Protein AF-A0A1V6IXW6-F1 (afdb_monomer_lite)

pLDDT: mean 71.67, std 11.71, range [44.78, 89.0]

Structure (mmCIF, N/CA/C/O backbone):
data_AF-A0A1V6IXW6-F1
#
_entry.id   AF-A0A1V6IXW6-F1
#
loop_
_atom_site.group_PDB
_atom_site.id
_atom_site.type_symbol
_atom_site.label_atom_id
_atom_site.label_alt_id
_atom_site.label_comp_id
_atom_site.label_asym_id
_atom_site.label_entity_id
_atom_site.label_seq_id
_atom_site.pdbx_PDB_ins_code
_atom_site.Cartn_x
_atom_site.Cartn_y
_atom_site.Cartn_z
_atom_site.occupancy
_atom_site.B_iso_or_equiv
_atom_site.auth_seq_id
_atom_site.auth_comp_id
_atom_site.auth_asym_id
_atom_site.auth_atom_id
_atom_site.pdbx_PDB_model_num
ATOM 1 N N . MET A 1 1 ? -4.779 10.510 18.960 1.00 44.78 1 MET A N 1
ATOM 2 C CA . MET A 1 1 ? -5.121 9.116 19.310 1.00 44.78 1 MET A CA 1
ATOM 3 C C . MET A 1 1 ? -4.708 8.256 18.142 1.00 44.78 1 MET A C 1
ATOM 5 O O . MET A 1 1 ? -5.311 8.374 17.084 1.00 44.78 1 MET A O 1
ATOM 9 N N . THR A 1 2 ? -3.646 7.488 18.328 1.00 48.91 2 THR A N 1
ATOM 10 C CA . THR A 1 2 ? -3.153 6.487 17.384 1.00 48.91 2 THR A CA 1
ATOM 11 C C . THR A 1 2 ? -4.155 5.340 17.410 1.00 48.91 2 THR A C 1
ATOM 13 O O . THR A 1 2 ? -4.373 4.706 18.445 1.00 48.91 2 THR A O 1
ATOM 16 N N . THR A 1 3 ? -4.944 5.205 16.348 1.00 54.25 3 THR A N 1
ATOM 17 C CA . THR A 1 3 ? -6.026 4.219 16.320 1.00 54.25 3 THR A CA 1
ATOM 18 C C . THR A 1 3 ? -5.417 2.824 16.283 1.00 54.25 3 THR A C 1
ATOM 20 O O . THR A 1 3 ? -4.399 2.622 15.638 1.00 54.25 3 THR A O 1
ATOM 23 N N . TRP A 1 4 ? -6.046 1.870 16.972 1.00 48.47 4 TRP A N 1
ATOM 24 C CA . TRP A 1 4 ? -5.693 0.442 17.087 1.00 48.47 4 TRP A CA 1
ATOM 25 C C . TRP A 1 4 ? -5.130 -0.222 15.810 1.00 48.47 4 TRP A C 1
ATOM 27 O O . TRP A 1 4 ? -4.352 -1.166 15.869 1.00 48.47 4 TRP A O 1
ATOM 37 N N . GLU A 1 5 ? -5.485 0.301 14.644 1.00 48.50 5 GLU A N 1
ATOM 38 C CA . GLU A 1 5 ? -4.998 -0.113 13.330 1.00 48.50 5 GLU A CA 1
ATOM 39 C C . GLU A 1 5 ? -3.502 0.203 13.087 1.00 48.50 5 GLU A C 1
ATOM 41 O O . GLU A 1 5 ? -2.839 -0.578 12.414 1.00 48.50 5 GLU A O 1
ATOM 46 N N . GLU A 1 6 ? -2.940 1.276 13.666 1.00 46.47 6 GLU A N 1
ATOM 47 C CA . GLU A 1 6 ? -1.483 1.548 13.688 1.00 46.47 6 GLU A CA 1
ATOM 48 C C . GLU A 1 6 ? -0.737 0.584 14.625 1.00 46.47 6 GLU A C 1
ATOM 50 O O . GLU A 1 6 ? 0.415 0.243 14.375 1.00 46.47 6 GLU A O 1
ATOM 55 N N . TYR A 1 7 ? -1.402 0.087 15.674 1.00 45.72 7 TYR A N 1
ATOM 56 C CA . TYR A 1 7 ? -0.845 -0.949 16.551 1.00 45.72 7 TYR A CA 1
ATOM 57 C C . TYR A 1 7 ? -0.818 -2.323 15.856 1.00 45.72 7 TYR A C 1
ATOM 59 O O . TYR A 1 7 ? 0.133 -3.077 16.016 1.00 45.72 7 TYR A O 1
ATOM 67 N N . LEU A 1 8 ? -1.813 -2.627 15.011 1.00 49.47 8 LEU A N 1
ATOM 68 C CA . LEU A 1 8 ? -1.840 -3.835 14.166 1.00 49.47 8 LEU A CA 1
ATOM 69 C C . LEU A 1 8 ? -0.802 -3.828 13.029 1.00 49.47 8 LEU A C 1
ATOM 71 O O . LEU A 1 8 ? -0.557 -4.871 12.426 1.00 49.47 8 LEU A O 1
ATOM 75 N N . ALA A 1 9 ? -0.217 -2.671 12.721 1.00 51.94 9 ALA A N 1
ATOM 76 C CA . ALA A 1 9 ? 0.814 -2.500 11.702 1.00 51.94 9 ALA A CA 1
ATOM 77 C C . ALA A 1 9 ? 2.249 -2.752 12.221 1.00 51.94 9 ALA A C 1
ATOM 79 O O . ALA A 1 9 ? 3.189 -2.571 11.448 1.00 51.94 9 ALA A O 1
ATOM 80 N N . ASP A 1 10 ? 2.425 -3.138 13.497 1.00 53.38 10 ASP A N 1
ATOM 81 C CA . ASP A 1 10 ? 3.727 -3.228 14.195 1.00 53.38 10 ASP A CA 1
ATOM 82 C C . ASP A 1 10 ? 4.546 -1.920 14.146 1.00 53.38 10 ASP A C 1
ATOM 84 O O . ASP A 1 10 ? 5.771 -1.908 14.290 1.00 53.38 10 ASP A O 1
ATOM 88 N N . THR A 1 11 ? 3.871 -0.786 13.957 1.00 51.62 11 THR A N 1
ATOM 89 C CA . THR A 1 11 ? 4.510 0.530 13.934 1.00 51.62 11 THR A CA 1
ATOM 90 C C . THR A 1 11 ? 4.423 1.199 15.299 1.00 51.62 11 THR A C 1
ATOM 92 O O . THR A 1 11 ? 3.342 1.297 15.877 1.00 51.62 11 THR A O 1
ATOM 95 N N . ASP A 1 12 ? 5.554 1.680 15.811 1.00 58.19 12 ASP A N 1
ATOM 96 C CA . ASP A 1 12 ? 5.633 2.502 17.016 1.00 58.19 12 ASP A CA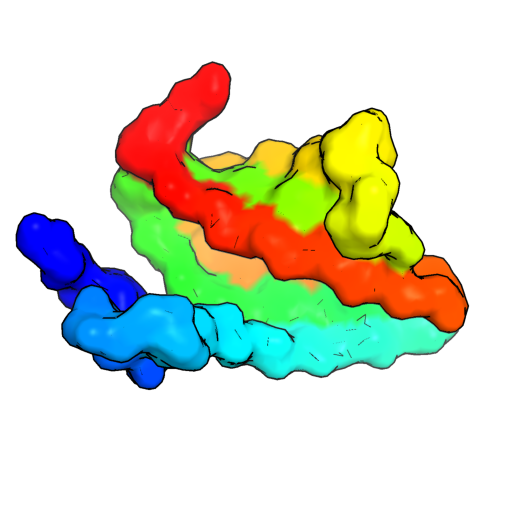 1
ATOM 97 C C . ASP A 1 12 ? 5.257 3.952 16.673 1.00 58.19 12 ASP A C 1
ATOM 99 O O . ASP A 1 12 ? 6.038 4.657 16.027 1.00 58.19 12 ASP A O 1
ATOM 103 N N . PRO A 1 13 ? 4.095 4.443 17.131 1.00 55.03 13 PRO A N 1
ATOM 104 C CA . PRO A 1 13 ? 3.651 5.792 16.814 1.00 55.03 13 PRO A CA 1
ATOM 105 C C . PRO A 1 13 ? 4.496 6.893 17.474 1.00 55.03 13 PRO A C 1
ATOM 107 O O . PRO A 1 13 ? 4.359 8.063 17.110 1.00 55.03 13 PRO A O 1
ATOM 110 N N . ALA A 1 14 ? 5.351 6.560 18.449 1.00 60.78 14 ALA A N 1
ATOM 111 C CA . ALA A 1 14 ? 6.299 7.497 19.050 1.00 60.78 14 ALA A CA 1
ATOM 112 C C . ALA A 1 14 ? 7.622 7.589 18.265 1.00 60.78 14 ALA A C 1
ATOM 114 O O . ALA A 1 14 ? 8.441 8.469 18.540 1.00 60.78 14 ALA A O 1
ATOM 115 N N . ASN A 1 15 ? 7.832 6.718 17.275 1.00 60.62 15 ASN A N 1
ATOM 116 C CA . ASN A 1 15 ? 9.048 6.657 16.482 1.00 60.62 15 ASN A CA 1
ATOM 117 C C . ASN A 1 15 ? 8.753 6.994 15.016 1.00 60.62 15 ASN A C 1
ATOM 119 O O . ASN A 1 15 ? 8.231 6.177 14.266 1.00 60.62 15 ASN A O 1
ATOM 123 N N . ALA A 1 16 ? 9.174 8.180 14.570 1.00 58.81 16 ALA A N 1
ATOM 124 C CA . ALA A 1 16 ? 8.980 8.632 13.188 1.00 58.81 16 ALA A CA 1
ATOM 125 C C . ALA A 1 16 ? 9.675 7.749 12.127 1.00 58.81 16 ALA A C 1
ATOM 127 O O . ALA A 1 16 ? 9.355 7.853 10.944 1.00 58.81 16 ALA A O 1
ATOM 128 N N . ALA A 1 17 ? 10.623 6.894 12.526 1.00 57.56 17 ALA A N 1
ATOM 129 C CA . ALA A 1 17 ? 11.254 5.908 11.649 1.00 57.56 17 ALA A CA 1
ATOM 130 C C . ALA A 1 17 ? 10.520 4.554 11.629 1.00 57.56 17 ALA A C 1
ATOM 132 O O . ALA A 1 17 ? 10.857 3.691 10.818 1.00 57.56 17 ALA A O 1
ATOM 133 N N . SER A 1 18 ? 9.528 4.349 12.501 1.00 58.91 18 SER A N 1
ATOM 134 C CA . SER A 1 18 ? 8.693 3.153 12.506 1.00 58.91 18 SER A CA 1
ATOM 135 C C . SER A 1 18 ? 7.580 3.310 11.473 1.00 58.91 18 SER A C 1
ATOM 137 O O . SER A 1 18 ? 6.532 3.901 11.720 1.00 58.91 18 SER A O 1
ATOM 139 N N . VAL A 1 19 ? 7.860 2.830 10.264 1.00 59.94 19 VAL A N 1
ATOM 140 C CA . VAL A 1 19 ? 6.949 2.890 9.119 1.00 59.94 19 VAL A CA 1
ATOM 141 C C . VAL A 1 19 ? 6.394 1.505 8.811 1.00 59.94 19 VAL A C 1
ATOM 143 O O . VAL A 1 19 ? 7.084 0.500 8.975 1.00 59.94 19 VAL A O 1
ATOM 146 N N . LEU A 1 20 ? 5.152 1.449 8.328 1.00 64.44 20 LEU A N 1
ATOM 147 C CA . LEU A 1 20 ? 4.530 0.202 7.891 1.00 64.44 20 LEU A CA 1
ATOM 148 C C . LEU A 1 20 ? 5.304 -0.349 6.685 1.00 64.44 20 LEU A C 1
ATOM 150 O O . LEU A 1 20 ? 5.248 0.212 5.589 1.00 64.44 20 LEU A O 1
ATOM 154 N N . ALA A 1 21 ? 6.012 -1.457 6.890 1.00 65.69 21 ALA A N 1
ATOM 155 C CA . ALA A 1 21 ? 6.684 -2.195 5.830 1.00 65.69 21 ALA A CA 1
ATOM 156 C C . ALA A 1 21 ? 5.761 -3.306 5.312 1.00 65.69 21 ALA A C 1
ATOM 158 O O . ALA A 1 21 ? 5.375 -4.208 6.053 1.00 65.69 21 ALA A O 1
ATOM 159 N N . LEU A 1 22 ? 5.409 -3.252 4.026 1.00 70.81 22 LEU A N 1
ATOM 160 C CA . LEU A 1 22 ? 4.580 -4.271 3.382 1.00 70.81 22 LEU A CA 1
ATOM 161 C C . LEU A 1 22 ? 5.452 -5.182 2.522 1.00 70.81 22 LEU A C 1
ATOM 163 O O . LEU A 1 22 ? 6.125 -4.723 1.601 1.00 70.81 22 LEU A O 1
ATOM 167 N N . ASN A 1 23 ? 5.399 -6.484 2.798 1.00 70.00 23 ASN A N 1
ATOM 168 C CA . ASN A 1 23 ? 6.000 -7.485 1.925 1.00 70.00 23 ASN A CA 1
ATOM 169 C C . ASN A 1 23 ? 5.059 -7.754 0.747 1.00 70.00 23 ASN A C 1
ATOM 171 O O . ASN A 1 23 ? 3.909 -8.160 0.926 1.00 70.00 23 ASN A O 1
ATOM 175 N N . GLY A 1 24 ? 5.556 -7.516 -0.463 1.00 75.38 24 GLY A N 1
ATOM 176 C CA . GLY A 1 24 ? 4.867 -7.829 -1.709 1.00 75.38 24 GLY A CA 1
ATOM 177 C C . GLY A 1 24 ? 5.614 -8.875 -2.524 1.00 75.38 24 GLY A C 1
ATOM 178 O O . GLY A 1 24 ? 6.783 -9.162 -2.276 1.00 75.38 24 GLY A O 1
ATOM 179 N N . TRP A 1 25 ? 4.946 -9.421 -3.534 1.00 81.06 25 TRP A N 1
ATOM 180 C CA . TRP A 1 25 ? 5.554 -10.298 -4.525 1.00 81.06 25 TRP A CA 1
ATOM 181 C C . TRP A 1 25 ? 5.432 -9.691 -5.920 1.00 81.06 25 TRP A C 1
ATOM 183 O O . TRP A 1 25 ? 4.369 -9.212 -6.322 1.00 81.06 25 TRP A O 1
ATOM 193 N N . PHE A 1 26 ? 6.540 -9.705 -6.660 1.00 80.50 26 PHE A N 1
ATOM 194 C CA . PHE A 1 26 ? 6.559 -9.354 -8.073 1.00 80.50 26 PHE A CA 1
ATOM 195 C C . PHE A 1 26 ? 6.309 -10.598 -8.915 1.00 80.50 26 PHE A C 1
ATOM 197 O O . PHE A 1 26 ? 6.931 -11.642 -8.726 1.00 80.50 26 PHE A O 1
ATOM 204 N N . SER A 1 27 ? 5.406 -10.464 -9.870 1.00 82.00 27 SER A N 1
ATOM 205 C CA . SER A 1 27 ? 5.085 -11.490 -10.840 1.00 82.00 27 SER A CA 1
ATOM 206 C C . SER A 1 27 ? 5.706 -11.137 -12.182 1.00 82.00 27 SER A C 1
ATOM 208 O O . SER A 1 27 ? 5.290 -10.181 -12.837 1.00 82.00 27 SER A O 1
ATOM 210 N N . ALA A 1 28 ? 6.696 -11.921 -12.603 1.00 78.94 28 ALA A N 1
ATOM 211 C CA . ALA A 1 28 ? 7.369 -11.717 -13.883 1.00 78.94 28 ALA A CA 1
ATOM 212 C C . ALA A 1 28 ? 6.476 -12.055 -15.092 1.00 78.94 28 ALA A C 1
ATOM 214 O O . ALA A 1 28 ? 6.684 -11.521 -16.177 1.00 78.94 28 ALA A O 1
ATOM 215 N N . SER A 1 29 ? 5.468 -12.918 -14.920 1.00 84.62 29 SER A N 1
ATOM 216 C CA . SER A 1 29 ? 4.581 -13.351 -16.008 1.00 84.62 29 SER A CA 1
ATOM 217 C C . SER A 1 29 ? 3.603 -12.263 -16.453 1.00 84.62 29 SER A C 1
ATOM 219 O O . SER A 1 29 ? 3.299 -12.162 -17.638 1.00 84.62 29 SER A O 1
ATOM 221 N N . ASP A 1 30 ? 3.131 -11.427 -15.528 1.00 83.06 30 ASP A N 1
ATOM 222 C CA . ASP A 1 30 ? 2.165 -10.359 -15.803 1.00 83.06 30 ASP A CA 1
ATOM 223 C C . ASP A 1 30 ? 2.647 -8.965 -15.377 1.00 83.06 30 ASP A C 1
ATOM 225 O O . ASP A 1 30 ? 1.864 -8.016 -15.396 1.00 83.06 30 ASP A O 1
ATOM 229 N N . HIS A 1 31 ? 3.937 -8.841 -15.043 1.00 77.25 31 HIS A N 1
ATOM 230 C CA . HIS A 1 31 ? 4.620 -7.593 -14.691 1.00 77.25 31 HIS A CA 1
ATOM 231 C C . HIS A 1 31 ? 3.863 -6.794 -13.631 1.00 77.25 31 HIS A C 1
ATOM 233 O O . HIS A 1 31 ? 3.611 -5.596 -13.774 1.00 77.25 31 HIS A O 1
ATOM 239 N N . ARG A 1 32 ? 3.448 -7.473 -12.561 1.00 79.44 32 ARG A N 1
ATOM 240 C CA . ARG A 1 32 ? 2.637 -6.882 -11.494 1.00 79.44 32 ARG A CA 1
ATOM 241 C C . ARG A 1 32 ? 3.233 -7.161 -10.134 1.00 79.44 32 ARG A C 1
ATOM 243 O O . ARG A 1 32 ? 3.604 -8.291 -9.828 1.00 79.44 32 ARG A O 1
ATOM 250 N N . ILE A 1 33 ? 3.271 -6.128 -9.306 1.00 77.62 33 ILE A N 1
ATOM 251 C CA . ILE A 1 33 ? 3.572 -6.269 -7.886 1.00 77.62 33 ILE A CA 1
ATOM 252 C C . ILE A 1 33 ? 2.245 -6.382 -7.142 1.00 77.62 33 ILE A C 1
ATOM 254 O O . ILE A 1 33 ? 1.314 -5.607 -7.392 1.00 77.62 33 ILE A O 1
ATOM 258 N N . ARG A 1 34 ? 2.169 -7.353 -6.234 1.00 83.12 34 ARG A N 1
ATOM 259 C CA . ARG A 1 34 ? 1.011 -7.598 -5.379 1.00 83.12 34 ARG A CA 1
ATOM 260 C C . ARG A 1 34 ? 1.414 -7.608 -3.926 1.00 83.12 34 ARG A C 1
ATOM 262 O O . ARG A 1 34 ? 2.418 -8.209 -3.563 1.00 83.12 34 ARG A O 1
ATOM 269 N N . PHE A 1 35 ? 0.601 -6.987 -3.094 1.00 79.44 35 PHE A N 1
ATOM 270 C CA . PHE A 1 35 ? 0.790 -6.987 -1.654 1.00 79.44 35 PHE A CA 1
ATOM 271 C C . PHE A 1 35 ? -0.568 -6.892 -0.971 1.00 79.44 35 PHE A C 1
ATOM 273 O O . PHE A 1 35 ? -1.542 -6.395 -1.546 1.00 79.44 35 PHE A O 1
ATOM 280 N N . SER A 1 36 ? -0.618 -7.404 0.250 1.00 80.38 36 SER A N 1
ATOM 281 C CA . SER A 1 36 ? -1.798 -7.389 1.101 1.00 80.38 36 SER A CA 1
ATOM 282 C C . SER A 1 36 ? -1.474 -6.689 2.404 1.00 80.38 36 SER A C 1
ATOM 284 O O . SER A 1 36 ? -0.368 -6.831 2.925 1.00 80.38 36 SER A O 1
ATOM 286 N N . PHE A 1 37 ? -2.448 -5.975 2.945 1.00 75.56 37 PHE A N 1
ATOM 287 C CA . PHE A 1 37 ? -2.316 -5.311 4.232 1.00 75.56 37 PHE A CA 1
ATOM 288 C C . PHE A 1 37 ? -3.666 -5.333 4.963 1.00 75.56 37 PHE A C 1
ATOM 290 O O . PHE A 1 37 ? -4.716 -5.373 4.311 1.00 75.56 37 PHE A O 1
ATOM 297 N N . PRO A 1 38 ? -3.673 -5.327 6.305 1.00 74.50 38 PRO A N 1
ATOM 298 C CA . PRO A 1 38 ? -4.899 -5.142 7.067 1.00 74.50 38 PRO A CA 1
ATOM 299 C C . PRO A 1 38 ? -5.531 -3.786 6.733 1.00 74.50 38 PRO A C 1
ATOM 301 O O . PRO A 1 38 ? -4.914 -2.741 6.925 1.00 74.50 38 PRO A O 1
ATOM 304 N N . ALA A 1 39 ? -6.765 -3.802 6.229 1.00 75.19 39 ALA A N 1
ATOM 305 C CA . ALA A 1 39 ? -7.500 -2.597 5.865 1.00 75.19 39 ALA A CA 1
ATOM 306 C C . ALA A 1 39 ? -8.728 -2.423 6.765 1.00 75.19 39 ALA A C 1
ATOM 308 O O . ALA A 1 39 ? -9.489 -3.366 6.990 1.00 75.19 39 ALA A O 1
ATOM 309 N N . SER A 1 40 ? -8.930 -1.203 7.255 1.00 76.69 40 SER A N 1
ATOM 310 C CA . SER A 1 40 ? -10.104 -0.817 8.034 1.00 76.69 40 SER A CA 1
ATOM 311 C C . SER A 1 40 ? -11.247 -0.422 7.108 1.00 76.69 40 SER A C 1
ATOM 313 O O . SER A 1 40 ? -11.062 0.389 6.199 1.00 76.69 40 SER A O 1
ATOM 315 N N . THR A 1 41 ? -12.448 -0.941 7.359 1.00 82.31 41 THR A N 1
ATOM 316 C CA . THR A 1 41 ? -13.647 -0.596 6.576 1.00 82.31 41 THR A CA 1
ATOM 317 C C . THR A 1 41 ? -14.072 0.864 6.741 1.00 82.31 41 THR A C 1
ATOM 319 O O . THR A 1 41 ? -14.768 1.396 5.881 1.00 82.31 41 THR A O 1
ATOM 322 N N . GLY A 1 42 ? -13.616 1.538 7.803 1.00 78.44 42 GLY A N 1
ATOM 323 C CA . GLY A 1 42 ? -13.863 2.961 8.056 1.00 78.44 42 GLY A CA 1
ATOM 324 C C . GLY A 1 42 ? -12.839 3.909 7.423 1.00 78.44 42 GLY A C 1
ATOM 325 O O . GLY A 1 42 ? -12.836 5.097 7.744 1.00 78.44 42 GLY A O 1
ATOM 326 N N . ARG A 1 43 ? -11.934 3.408 6.572 1.00 80.56 43 ARG A N 1
ATOM 327 C CA . ARG A 1 43 ? -10.874 4.206 5.940 1.00 80.56 43 ARG A CA 1
ATOM 328 C C . ARG A 1 43 ? -10.910 4.067 4.425 1.00 80.56 43 ARG A C 1
ATOM 330 O O . ARG A 1 43 ? -11.077 2.971 3.895 1.00 80.56 43 ARG A O 1
ATOM 337 N N . PHE A 1 44 ? -10.706 5.182 3.736 1.00 83.12 44 PHE A N 1
ATOM 338 C CA . PHE A 1 44 ? -10.469 5.223 2.301 1.00 83.12 44 PHE A CA 1
ATOM 339 C C . PHE A 1 44 ? -8.968 5.157 2.027 1.00 83.12 44 PHE A C 1
ATOM 341 O O . PHE A 1 44 ? -8.194 5.926 2.607 1.00 83.12 44 PHE A O 1
ATOM 348 N N . TYR A 1 45 ? -8.564 4.263 1.130 1.00 85.69 45 TYR A N 1
ATOM 349 C CA . TYR A 1 45 ? -7.168 4.020 0.799 1.00 85.69 45 TYR A CA 1
ATOM 350 C C . TYR A 1 45 ? -6.808 4.560 -0.586 1.00 85.69 45 TYR A C 1
ATOM 352 O O . TYR A 1 45 ? -7.531 4.378 -1.570 1.00 85.69 45 TYR A O 1
ATOM 360 N N . ARG A 1 46 ? -5.639 5.198 -0.670 1.00 87.44 46 ARG A N 1
ATOM 361 C CA . ARG A 1 46 ? -5.027 5.669 -1.918 1.00 87.44 46 ARG A CA 1
ATOM 362 C C . ARG A 1 46 ? -3.583 5.199 -1.980 1.00 87.44 46 ARG A C 1
ATOM 364 O O . ARG A 1 46 ? -2.834 5.387 -1.024 1.00 87.44 46 ARG A O 1
ATOM 371 N N . LEU A 1 47 ? -3.191 4.629 -3.114 1.00 86.12 47 LEU A N 1
ATOM 372 C CA . LEU A 1 47 ? -1.792 4.340 -3.407 1.00 86.12 47 LEU A CA 1
ATOM 373 C C . LEU A 1 47 ? -1.203 5.511 -4.185 1.00 86.12 47 LEU A C 1
ATOM 375 O O . LEU A 1 47 ? -1.639 5.778 -5.300 1.00 86.12 47 LEU A O 1
ATOM 379 N N . GLU A 1 48 ? -0.216 6.182 -3.614 1.00 86.12 48 GLU A N 1
ATOM 380 C CA . GLU A 1 48 ? 0.650 7.135 -4.307 1.00 86.12 48 GLU A CA 1
ATOM 381 C C . GLU A 1 48 ? 1.918 6.407 -4.745 1.00 86.12 48 GLU A C 1
ATOM 383 O O . GLU A 1 48 ? 2.457 5.592 -3.995 1.00 86.12 48 GLU A O 1
ATOM 388 N N . TYR A 1 49 ? 2.399 6.672 -5.954 1.00 80.75 49 TYR A N 1
ATOM 389 C CA . TYR A 1 49 ? 3.594 6.027 -6.473 1.00 80.75 49 TYR A CA 1
ATOM 390 C C . TYR A 1 49 ? 4.361 6.902 -7.463 1.00 80.75 49 TYR A C 1
ATOM 392 O O . TYR A 1 49 ? 3.785 7.706 -8.200 1.00 80.75 49 TYR A O 1
ATOM 400 N N . CYS A 1 50 ? 5.676 6.712 -7.511 1.00 79.50 50 CYS A N 1
ATOM 401 C CA . CYS A 1 50 ? 6.550 7.319 -8.508 1.00 79.50 50 CYS A CA 1
ATOM 402 C C . CYS A 1 50 ? 7.741 6.408 -8.835 1.00 79.50 50 CYS A C 1
ATOM 404 O O . CYS A 1 50 ? 8.062 5.474 -8.100 1.00 79.50 50 CYS A O 1
ATOM 406 N N . THR A 1 51 ? 8.429 6.709 -9.934 1.00 78.19 51 THR A N 1
ATOM 407 C CA . THR A 1 51 ? 9.695 6.061 -10.321 1.00 78.19 51 THR A CA 1
ATOM 408 C C . THR A 1 51 ? 10.926 6.896 -9.952 1.00 78.19 51 THR A C 1
ATOM 410 O O . THR A 1 51 ? 12.050 6.512 -10.258 1.00 78.19 51 THR A O 1
ATOM 413 N N . ASN A 1 52 ? 10.734 8.070 -9.339 1.00 75.56 52 ASN A N 1
ATOM 414 C CA . ASN A 1 52 ? 11.808 8.968 -8.921 1.00 75.56 52 ASN A CA 1
ATOM 415 C C . ASN A 1 52 ? 11.401 9.746 -7.654 1.00 75.56 52 ASN A C 1
ATOM 417 O O . ASN A 1 52 ? 10.491 10.569 -7.706 1.00 75.56 52 ASN A O 1
ATOM 421 N N . LEU A 1 53 ? 12.095 9.507 -6.533 1.00 68.81 53 LEU A N 1
ATOM 422 C CA . LEU A 1 53 ? 11.844 10.184 -5.250 1.00 68.81 53 LEU A CA 1
ATOM 423 C C . LEU A 1 53 ? 12.183 11.677 -5.256 1.00 68.81 53 LEU A C 1
ATOM 425 O O . LEU A 1 53 ? 11.583 12.436 -4.501 1.00 68.81 53 LEU A O 1
ATOM 429 N N . THR A 1 54 ? 13.156 12.105 -6.063 1.00 75.44 54 THR A N 1
ATOM 430 C CA . THR A 1 54 ? 13.621 13.501 -6.063 1.00 75.44 54 THR A CA 1
ATOM 431 C C . THR A 1 54 ? 12.785 14.394 -6.974 1.00 75.44 54 THR A C 1
ATOM 433 O O . THR A 1 54 ? 12.867 15.616 -6.878 1.00 75.44 54 THR A O 1
ATOM 436 N N . ASN A 1 55 ? 11.945 13.800 -7.827 1.00 67.25 55 ASN A N 1
ATOM 437 C CA . ASN A 1 55 ? 11.022 14.512 -8.699 1.00 67.25 55 ASN A CA 1
ATOM 438 C C . ASN A 1 55 ? 9.578 14.352 -8.196 1.00 67.25 55 ASN A C 1
ATOM 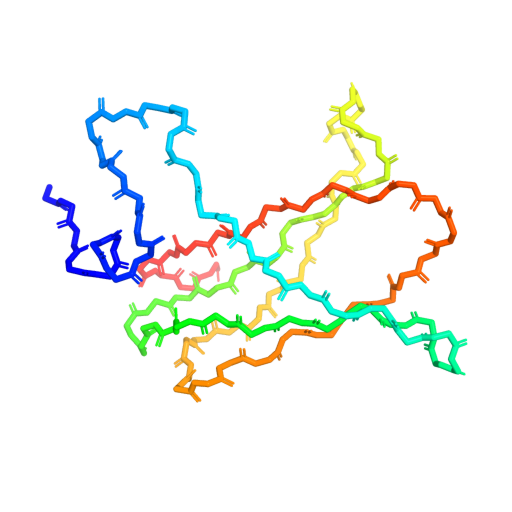440 O O . ASN A 1 55 ? 8.838 13.461 -8.616 1.00 67.25 55 ASN A O 1
ATOM 444 N N . THR A 1 56 ? 9.172 15.251 -7.302 1.00 59.09 56 THR A N 1
ATOM 445 C CA . THR A 1 56 ? 7.832 15.282 -6.693 1.00 59.09 56 THR A CA 1
ATOM 446 C C . THR A 1 56 ? 6.710 15.605 -7.683 1.00 59.09 56 THR A C 1
ATOM 448 O O . THR A 1 56 ? 5.545 15.361 -7.382 1.00 59.09 56 THR A O 1
ATOM 451 N N . THR A 1 57 ? 7.030 16.106 -8.880 1.00 64.19 57 THR A N 1
ATOM 452 C CA . THR A 1 57 ? 6.044 16.425 -9.925 1.00 64.19 57 THR A CA 1
ATOM 453 C C . THR A 1 57 ? 5.535 15.178 -10.662 1.00 64.19 57 THR A C 1
ATOM 455 O O . THR A 1 57 ? 4.554 15.261 -11.394 1.00 64.19 57 THR A O 1
ATOM 458 N N . GLY A 1 58 ? 6.177 14.019 -10.467 1.00 67.31 58 GLY A N 1
ATOM 459 C CA . GLY A 1 58 ? 5.835 12.747 -11.118 1.00 67.31 58 GLY A CA 1
ATOM 460 C C . GLY A 1 58 ? 5.041 11.760 -10.256 1.00 67.31 58 GLY A C 1
ATOM 461 O O . GLY A 1 58 ? 4.965 10.582 -10.610 1.00 67.31 58 GLY A O 1
ATOM 462 N N . VAL A 1 59 ? 4.493 12.187 -9.113 1.00 79.06 59 VAL A N 1
ATOM 463 C CA . VAL A 1 59 ? 3.719 11.294 -8.236 1.00 79.06 59 VAL A CA 1
ATOM 464 C C . VAL A 1 59 ? 2.342 11.042 -8.846 1.00 79.06 59 VAL A C 1
ATOM 466 O O . VAL A 1 59 ? 1.505 11.937 -8.935 1.00 79.06 59 VAL A O 1
ATOM 469 N N . THR A 1 60 ? 2.110 9.800 -9.263 1.00 84.06 60 THR A N 1
ATOM 470 C CA . THR A 1 60 ? 0.800 9.319 -9.714 1.00 84.06 60 THR A CA 1
ATOM 471 C C . THR A 1 60 ? 0.074 8.675 -8.539 1.00 84.06 60 THR A C 1
ATOM 473 O O . THR A 1 60 ? 0.702 8.239 -7.574 1.00 84.06 60 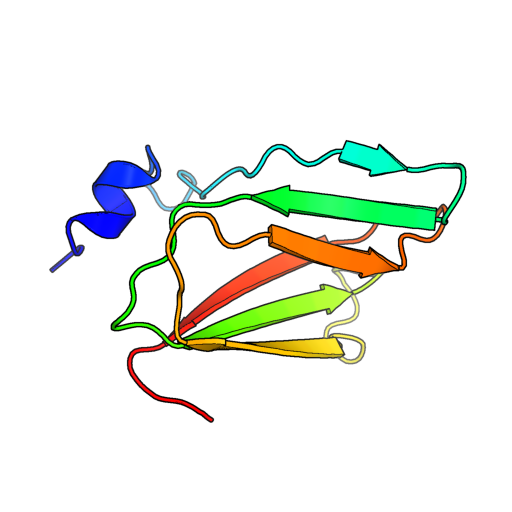THR A O 1
ATOM 476 N N . TYR A 1 61 ? -1.254 8.610 -8.594 1.00 85.69 61 TYR A N 1
ATOM 477 C CA . TYR A 1 61 ? -2.032 7.929 -7.572 1.00 85.69 61 TYR A CA 1
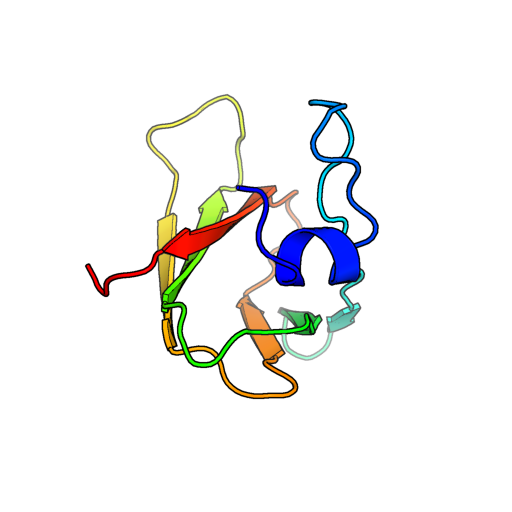ATOM 478 C C . TYR A 1 61 ? -3.153 7.074 -8.152 1.00 85.69 61 TYR A C 1
ATOM 480 O O . TYR A 1 61 ? -3.697 7.359 -9.216 1.00 85.69 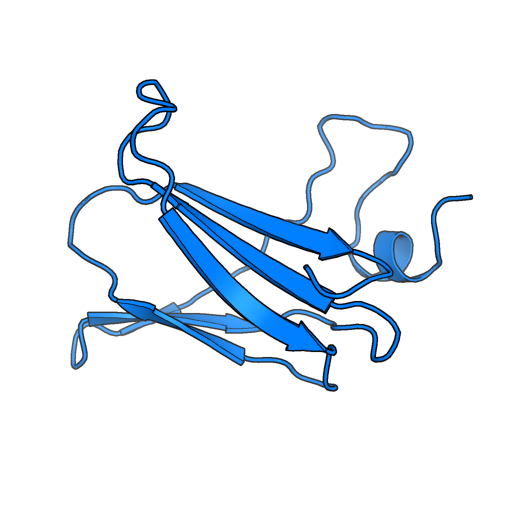61 TYR A O 1
ATOM 488 N N . SER A 1 62 ? -3.519 6.039 -7.399 1.00 84.88 62 SER A N 1
ATOM 489 C CA . SER A 1 62 ? -4.693 5.208 -7.634 1.00 84.88 62 SER A CA 1
ATOM 490 C C . SER A 1 62 ? -5.560 5.199 -6.384 1.00 84.88 62 SER A C 1
ATOM 492 O O . SER A 1 62 ? -5.104 4.834 -5.297 1.00 84.88 62 SER A O 1
ATOM 494 N N . ASN A 1 63 ? -6.822 5.584 -6.542 1.00 89.00 63 ASN A N 1
ATOM 495 C CA . ASN A 1 63 ? -7.828 5.453 -5.497 1.00 89.00 63 ASN A CA 1
ATOM 496 C C . ASN A 1 63 ? -8.236 3.986 -5.392 1.00 89.00 63 ASN A C 1
ATOM 498 O O . ASN A 1 63 ? -8.715 3.403 -6.362 1.00 89.00 63 ASN A O 1
ATOM 502 N N . LEU A 1 64 ? -8.010 3.389 -4.227 1.00 85.56 64 LEU A N 1
ATOM 503 C CA . LEU A 1 64 ? -8.250 1.967 -4.005 1.00 85.56 64 LEU A CA 1
ATOM 504 C C . LEU A 1 64 ? -9.638 1.699 -3.412 1.00 85.56 64 LEU A C 1
ATOM 506 O O . LEU A 1 64 ? -10.120 0.573 -3.476 1.00 85.56 64 LEU A O 1
ATOM 510 N N . GLY A 1 65 ? -10.279 2.735 -2.865 1.00 88.19 65 GLY A N 1
ATOM 511 C CA . GLY A 1 65 ? -11.611 2.651 -2.278 1.00 88.19 65 GLY A CA 1
ATOM 512 C C . GLY A 1 65 ? -11.594 2.517 -0.759 1.00 88.19 65 GLY A C 1
ATOM 513 O O . GLY A 1 65 ? -10.563 2.675 -0.104 1.00 88.19 65 GLY A O 1
ATOM 514 N N . TRP A 1 66 ? -12.772 2.248 -0.201 1.00 85.25 66 TRP A N 1
ATOM 515 C CA . TRP A 1 66 ? -12.932 1.912 1.212 1.00 85.25 66 TRP A CA 1
ATOM 516 C C . TRP A 1 66 ? -12.281 0.566 1.522 1.00 85.25 66 TRP A C 1
ATOM 518 O O . TRP A 1 66 ? -12.308 -0.344 0.692 1.00 85.25 66 TRP A O 1
ATOM 528 N N . GLY A 1 67 ? -11.691 0.442 2.709 1.00 80.44 67 GLY A N 1
ATOM 529 C CA . GLY A 1 67 ? -11.019 -0.784 3.110 1.00 80.44 67 GLY A CA 1
ATOM 530 C C . GLY A 1 67 ? -11.962 -1.983 3.136 1.00 80.44 67 GLY A C 1
ATOM 531 O O . GLY A 1 67 ? -13.115 -1.903 3.556 1.00 80.44 67 GLY A O 1
ATOM 532 N N . THR A 1 68 ? -11.440 -3.125 2.712 1.00 81.44 68 THR A N 1
ATOM 533 C CA . THR A 1 68 ? -12.104 -4.425 2.817 1.00 81.44 68 THR A CA 1
ATOM 534 C C . THR A 1 68 ? -11.159 -5.404 3.508 1.00 81.44 68 THR A C 1
ATOM 536 O O . THR A 1 68 ? -9.956 -5.352 3.236 1.00 81.44 68 THR A O 1
ATOM 539 N N . PRO A 1 69 ? -11.647 -6.325 4.358 1.00 75.56 69 PRO A N 1
ATOM 540 C CA . PRO A 1 69 ? -10.793 -7.346 4.961 1.00 75.56 69 PRO A CA 1
ATOM 541 C C . PRO A 1 69 ? -9.966 -8.095 3.903 1.00 75.56 69 PRO A C 1
ATOM 543 O O . PRO A 1 69 ? -10.517 -8.575 2.915 1.00 75.56 69 PRO A O 1
ATOM 546 N N . GLY A 1 70 ? -8.645 -8.178 4.099 1.00 68.69 70 GLY A N 1
ATOM 547 C CA . GLY A 1 70 ? -7.737 -8.871 3.175 1.00 68.69 70 GLY A CA 1
ATOM 548 C C . GLY A 1 70 ? -7.474 -8.139 1.855 1.00 68.69 70 GLY A C 1
ATOM 549 O O . GLY A 1 70 ? -7.271 -8.787 0.831 1.00 68.69 70 GLY A O 1
ATOM 550 N N . MET A 1 71 ? -7.496 -6.804 1.855 1.00 75.69 71 MET A N 1
ATOM 551 C CA . MET A 1 71 ? -7.294 -5.993 0.654 1.00 75.69 71 MET A CA 1
ATOM 552 C C . MET A 1 71 ? -5.986 -6.345 -0.074 1.00 75.69 71 MET A C 1
ATOM 554 O O . MET A 1 71 ? -4.906 -6.314 0.516 1.00 75.69 71 MET A O 1
ATOM 558 N N . VAL A 1 72 ? -6.094 -6.650 -1.372 1.00 75.06 72 VAL A N 1
ATOM 559 C CA . VAL A 1 72 ? -4.958 -6.927 -2.263 1.00 75.06 72 VAL A CA 1
ATOM 560 C C . VAL A 1 72 ? -4.846 -5.811 -3.285 1.00 75.06 72 VAL A C 1
ATOM 562 O O . VAL A 1 72 ? -5.788 -5.541 -4.030 1.00 75.06 72 VAL A O 1
ATOM 565 N N . ILE A 1 73 ? -3.671 -5.193 -3.358 1.00 74.19 73 ILE A N 1
ATOM 566 C CA . ILE A 1 73 ? -3.378 -4.175 -4.365 1.00 74.19 73 ILE A CA 1
ATOM 567 C C . ILE A 1 73 ? -2.501 -4.793 -5.443 1.00 74.19 73 ILE A C 1
ATOM 569 O O . ILE A 1 73 ? -1.544 -5.504 -5.145 1.00 74.19 73 ILE A O 1
ATOM 573 N N . THR A 1 74 ? -2.833 -4.507 -6.700 1.00 66.25 74 THR A N 1
ATOM 574 C CA . THR A 1 74 ? -2.048 -4.911 -7.867 1.00 66.25 74 THR A CA 1
ATOM 575 C C . THR A 1 74 ? -1.696 -3.671 -8.676 1.00 66.25 74 THR A C 1
ATOM 577 O O . THR A 1 74 ? -2.595 -2.944 -9.093 1.00 66.25 74 THR A O 1
ATOM 580 N N . ASN A 1 75 ? -0.409 -3.435 -8.918 1.00 67.38 75 ASN A N 1
ATOM 581 C CA . ASN A 1 75 ? 0.065 -2.314 -9.735 1.00 67.38 75 ASN A CA 1
A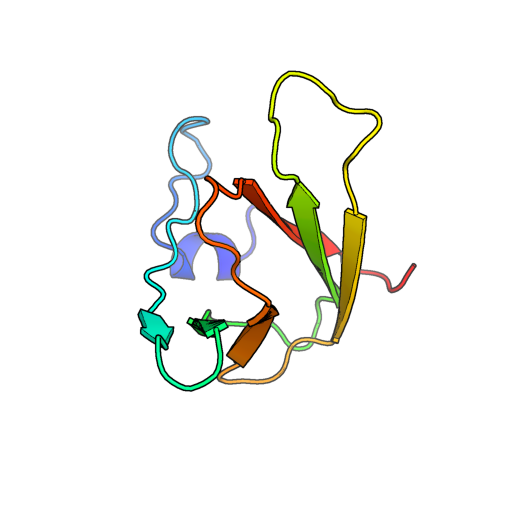TOM 582 C C . ASN A 1 75 ? 1.007 -2.849 -10.829 1.00 67.38 75 ASN A C 1
ATOM 584 O O . ASN A 1 75 ? 1.778 -3.772 -10.530 1.00 67.38 75 ASN A O 1
ATOM 588 N N . PRO A 1 76 ? 0.952 -2.350 -12.083 1.00 63.78 76 PRO A N 1
ATOM 589 C CA . PRO A 1 76 ? 2.020 -2.591 -13.050 1.00 63.78 76 PRO A CA 1
ATOM 590 C C . PRO A 1 76 ? 3.393 -2.263 -12.446 1.00 63.78 76 PRO A C 1
ATOM 592 O O . PRO A 1 76 ? 3.665 -1.134 -12.051 1.00 63.78 76 PRO A O 1
ATOM 595 N N . GLY A 1 77 ? 4.262 -3.267 -12.370 1.00 58.78 77 GLY A N 1
ATOM 596 C CA . GLY A 1 77 ? 5.664 -3.112 -12.007 1.00 58.78 77 GLY A CA 1
ATOM 597 C C . GLY A 1 77 ? 6.511 -3.089 -13.274 1.00 58.78 77 GLY A C 1
ATOM 598 O O . GLY A 1 77 ? 6.502 -4.051 -14.040 1.00 58.78 77 GLY A O 1
ATOM 599 N N . THR A 1 78 ? 7.245 -2.004 -13.506 1.00 59.59 78 THR A N 1
ATOM 600 C CA . THR A 1 78 ? 8.320 -1.981 -14.514 1.00 59.59 78 THR A CA 1
ATOM 601 C C . THR A 1 78 ? 9.658 -2.314 -13.853 1.00 59.59 78 THR A C 1
ATOM 603 O O . THR A 1 78 ? 9.770 -2.276 -12.632 1.00 59.59 78 THR A O 1
ATOM 606 N N . SER A 1 79 ? 10.691 -2.629 -14.639 1.00 58.75 79 SER A N 1
ATOM 607 C CA . SER A 1 79 ? 12.029 -3.006 -14.144 1.00 58.75 79 SER A CA 1
ATOM 608 C C . SER A 1 79 ? 12.787 -1.899 -13.392 1.00 58.75 79 SER A C 1
ATOM 610 O O . SER A 1 79 ? 13.912 -2.125 -12.955 1.00 58.75 79 SER A O 1
ATOM 612 N N . ASN A 1 80 ? 12.215 -0.699 -13.274 1.00 64.31 80 ASN A N 1
ATOM 613 C CA . ASN A 1 80 ? 12.814 0.420 -12.550 1.00 64.31 80 ASN A CA 1
ATOM 614 C C . ASN A 1 80 ? 12.433 0.373 -11.066 1.00 64.31 80 ASN A C 1
ATOM 616 O O . ASN A 1 80 ? 11.463 -0.274 -10.684 1.00 64.31 80 ASN A O 1
ATOM 620 N N . ALA A 1 81 ? 13.172 1.091 -10.220 1.00 68.12 81 ALA A N 1
ATOM 621 C CA . ALA A 1 81 ? 12.784 1.252 -8.824 1.00 68.12 81 ALA A CA 1
ATOM 622 C C . ALA A 1 81 ? 11.483 2.065 -8.741 1.00 68.12 81 ALA A C 1
ATOM 624 O O . ALA A 1 81 ? 11.395 3.162 -9.298 1.00 68.12 81 ALA A O 1
ATOM 625 N N . TRP A 1 82 ? 10.480 1.528 -8.048 1.00 73.88 82 TRP A N 1
ATOM 626 C CA . TRP A 1 82 ? 9.274 2.268 -7.707 1.00 73.88 82 TRP A CA 1
ATOM 627 C C . TRP A 1 82 ? 9.245 2.581 -6.217 1.00 73.88 82 TRP A C 1
ATOM 629 O O . TRP A 1 82 ? 9.640 1.765 -5.385 1.00 73.88 82 TRP A O 1
ATOM 639 N N . PHE A 1 83 ? 8.718 3.755 -5.896 1.00 76.19 83 PHE A N 1
ATOM 640 C CA . PHE A 1 83 ? 8.551 4.238 -4.535 1.00 76.19 83 PHE A CA 1
ATOM 641 C C . PHE A 1 83 ? 7.086 4.519 -4.292 1.00 76.19 83 PHE A C 1
ATOM 643 O O . PHE A 1 83 ? 6.453 5.226 -5.080 1.00 76.19 83 PHE A O 1
ATOM 650 N N . TRP A 1 84 ? 6.541 3.927 -3.238 1.00 77.81 84 TRP A N 1
ATOM 651 C CA . TRP A 1 84 ? 5.109 3.910 -2.988 1.00 77.81 84 TRP A CA 1
ATOM 652 C C . TRP A 1 84 ? 4.794 4.447 -1.603 1.00 77.81 84 TRP A C 1
ATOM 654 O O . TRP A 1 84 ? 5.555 4.244 -0.659 1.00 77.81 84 TRP A O 1
ATOM 664 N N . ILE A 1 85 ? 3.636 5.084 -1.482 1.00 79.75 85 ILE A N 1
ATOM 665 C CA . ILE A 1 85 ? 3.062 5.507 -0.211 1.00 79.75 85 ILE A CA 1
ATOM 666 C C . ILE A 1 85 ? 1.600 5.080 -0.201 1.00 79.75 85 ILE A C 1
ATOM 668 O O . ILE A 1 85 ? 0.822 5.445 -1.083 1.00 79.75 85 ILE A O 1
ATOM 672 N N . LEU A 1 86 ? 1.212 4.320 0.817 1.00 81.38 86 LEU A N 1
ATOM 673 C CA . LEU A 1 86 ? -0.188 4.026 1.081 1.00 81.38 86 LEU A CA 1
ATOM 674 C C . LEU A 1 86 ? -0.748 5.102 2.017 1.00 81.38 86 LEU A C 1
ATOM 676 O O . LEU A 1 86 ? -0.267 5.276 3.135 1.00 81.38 86 LEU A O 1
ATOM 680 N N . ARG A 1 87 ? -1.766 5.834 1.562 1.00 84.00 87 ARG A N 1
ATOM 681 C CA . ARG A 1 87 ? -2.489 6.823 2.370 1.00 84.00 87 ARG A CA 1
ATOM 682 C C . ARG A 1 87 ? -3.814 6.239 2.832 1.00 84.00 87 ARG A C 1
ATOM 684 O O . ARG A 1 87 ? -4.549 5.683 2.018 1.00 84.00 87 ARG A O 1
ATOM 691 N N . ALA A 1 88 ? -4.136 6.444 4.103 1.00 81.75 88 ALA A N 1
ATOM 692 C CA . ALA A 1 88 ? -5.452 6.182 4.668 1.00 81.75 88 ALA A CA 1
ATOM 693 C C . ALA A 1 88 ? -6.101 7.508 5.083 1.00 81.75 88 ALA A C 1
ATOM 695 O O . ALA A 1 88 ? -5.462 8.347 5.718 1.00 81.75 88 ALA A O 1
ATOM 696 N N . SER A 1 89 ? -7.370 7.696 4.735 1.00 74.81 89 SER A N 1
ATOM 697 C CA . SER A 1 89 ? -8.153 8.889 5.068 1.00 74.81 89 SER A CA 1
ATOM 698 C C . SER A 1 89 ? -9.497 8.481 5.673 1.00 74.81 89 SER A C 1
ATOM 700 O O . SER A 1 89 ? -10.051 7.458 5.271 1.00 74.81 89 SER A O 1
ATOM 702 N N . PRO A 1 90 ? -10.058 9.243 6.631 1.00 75.12 90 PRO A N 1
ATOM 703 C CA . PRO A 1 90 ? -11.433 9.028 7.085 1.00 75.12 90 PRO A CA 1
ATOM 704 C C . PRO A 1 90 ? -12.479 9.358 6.007 1.00 75.12 90 PRO A C 1
ATOM 706 O O . PRO A 1 90 ? -13.617 8.926 6.127 1.00 75.12 90 PRO A O 1
ATOM 709 N N . ASN A 1 91 ? -12.101 10.104 4.964 1.00 76.56 91 ASN A N 1
ATOM 710 C CA . ASN A 1 91 ? -12.999 10.556 3.904 1.00 76.56 91 ASN A CA 1
ATOM 711 C C . ASN A 1 91 ? -12.472 10.142 2.526 1.00 76.56 91 ASN A C 1
ATOM 713 O O . ASN A 1 91 ? -11.257 10.160 2.294 1.00 76.56 91 ASN A O 1
ATOM 717 N N . ALA A 1 92 ? -13.389 9.825 1.611 1.00 75.69 92 ALA A N 1
ATOM 718 C CA . ALA A 1 92 ? -13.081 9.742 0.188 1.00 75.69 92 ALA A CA 1
ATOM 719 C C . ALA A 1 92 ? -12.698 11.139 -0.358 1.00 75.69 92 ALA A C 1
ATOM 721 O O . ALA A 1 92 ? -13.173 12.138 0.193 1.00 75.69 92 ALA A O 1
ATOM 722 N N . PRO A 1 93 ? -11.813 11.215 -1.370 1.00 73.75 93 PRO A N 1
ATOM 723 C CA . PRO A 1 93 ? -11.461 12.470 -2.033 1.00 73.75 93 PRO A CA 1
ATOM 724 C C . PRO A 1 93 ? -12.644 13.114 -2.760 1.00 73.75 93 PRO A C 1
ATOM 726 O O . PRO A 1 93 ? -13.568 12.374 -3.171 1.00 73.75 93 PRO A O 1
#

Foldseek 3Di:
DPPCLCVVQVADPVDPPRDRDWDWDADPVQQKIKTWDAFDQQKWKKKWKALDPVDPVGIDMDGQGGDDGGDMDIDRHDPGDMDIDMDIDSDDD

Radius of gyration: 14.03 Å; chains: 1; bounding box: 28×30×35 Å

Secondary structure (DSSP, 8-state):
---HHHHTTT--TT-TT---PPPEEEETTTTEEEEE----TT-EEEEEEES-TT-GGG-EEEEEEE--TT-EEEEEPPSS--EEEEEEESS--

Sequence (93 aa):
MTTWEEYLADTDPANAASVLALNGWFSASDHRIRFSFPASTGRFYRLEYCTNLTNTTGVTYSNLGWGTPGMVITNPGTSNAWFWILRASPNAP